Protein AF-A0A964L7K2-F1 (afdb_monomer)

Radius of gyration: 21.49 Å; Cα contacts (8 Å, |Δi|>4): 60; chains: 1; bounding box: 50×66×50 Å

Solvent-accessible surface area (backbone atoms only — not comparable to full-atom values): 6701 Å² total; per-re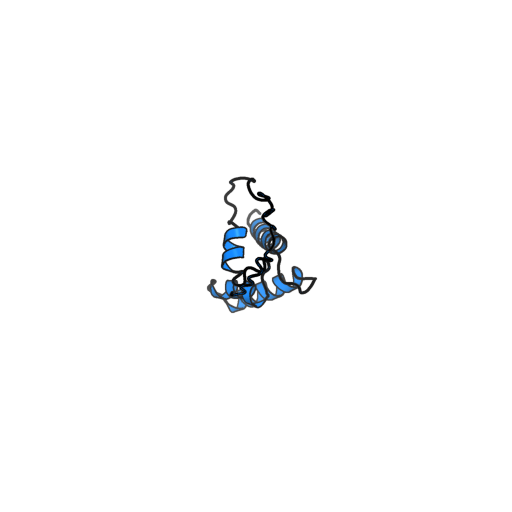sidue (Å²): 133,92,78,96,81,91,75,88,84,86,72,79,91,71,81,78,69,77,78,78,92,82,86,85,86,78,98,60,104,59,78,60,55,65,62,54,46,58,73,44,26,81,82,69,74,72,36,30,44,73,69,41,55,42,54,55,17,74,76,46,93,58,35,67,66,35,38,52,51,48,49,58,49,45,59,71,64,30,76,82,74,75,40,38,36,65,66,56,53,44,52,52,56,52,60,60,60,64,75,76,75,126

Mean predicted aligned error: 14.1 Å

Sequence (102 aa):
MARLAGLLFVALAIGLLMGGAGAQDTKKGKLDVEAIFKKLDTNSDAKLQKDEFLKMADRVKDKEKAREKLTVTFEKLDTDKKGLSIEQFRKYLENGKKKSVD

Secondary structure (DSSP, 8-state):
--------------------S------SS---HHHHHHTT-SS-SSEE-HHHHHTTGGGSS-HHHHHHHHHHHHHHH-TTSS-EEHHHHHHHHHHHHGGG--

pLDDT: mean 71.72, std 18.53, range [38.12, 90.31]

Foldseek 3Di:
DDDDDDDDPPDDPPVVPDPDPDDDDDDDPDPPLVVVQPVLPPVPPQFHALVSQLVVLVVDPRSPVSNVVSVVLQCVQPVVNPGHHSVSSSVVVVVVVVVPPD

Structure (mmCIF, N/CA/C/O backbone):
data_AF-A0A964L7K2-F1
#
_entry.id   AF-A0A964L7K2-F1
#
loop_
_atom_site.group_PDB
_atom_site.id
_atom_site.type_symbol
_atom_site.label_atom_id
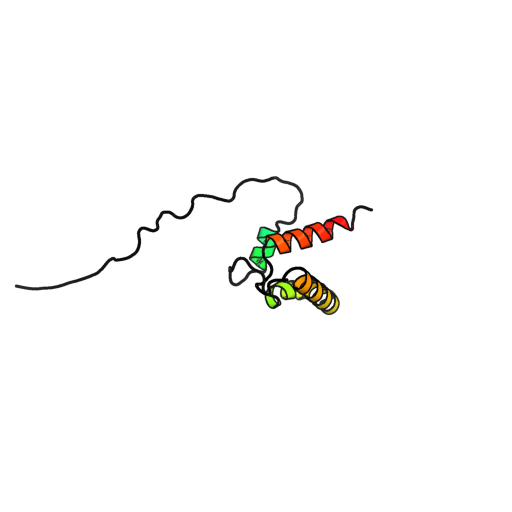_atom_site.label_alt_id
_atom_site.label_comp_id
_atom_site.label_asym_id
_atom_site.label_entity_id
_atom_site.label_seq_id
_atom_site.pdbx_PDB_ins_code
_atom_site.Cartn_x
_atom_site.Cartn_y
_atom_site.Cartn_z
_atom_site.occupancy
_atom_site.B_iso_or_equiv
_atom_site.auth_seq_id
_atom_site.auth_comp_id
_atom_site.auth_asym_id
_atom_site.auth_atom_id
_atom_site.pdbx_PDB_model_num
ATOM 1 N N . MET A 1 1 ? -36.235 -47.916 31.241 1.00 38.12 1 MET A N 1
ATOM 2 C CA . MET A 1 1 ? -34.939 -48.472 30.801 1.00 38.12 1 MET A CA 1
ATOM 3 C C . MET A 1 1 ? -34.361 -47.548 29.733 1.00 38.12 1 MET A C 1
ATOM 5 O O . MET A 1 1 ? -34.995 -47.435 28.702 1.00 38.12 1 MET A O 1
ATOM 9 N N . ALA A 1 2 ? -33.222 -46.903 30.039 1.00 46.25 2 ALA A N 1
ATOM 10 C CA . ALA A 1 2 ? -32.179 -46.346 29.149 1.00 46.25 2 ALA A CA 1
ATOM 11 C C . ALA A 1 2 ? -32.517 -45.329 28.028 1.00 46.25 2 ALA A C 1
ATOM 13 O O . ALA A 1 2 ? -33.485 -45.516 27.317 1.00 46.25 2 ALA A O 1
ATOM 14 N N . ARG A 1 3 ? -31.718 -44.310 27.661 1.00 45.53 3 ARG A N 1
ATOM 15 C CA . ARG A 1 3 ? -30.641 -43.433 28.201 1.00 45.53 3 ARG A CA 1
ATOM 16 C C . ARG A 1 3 ? -30.539 -42.284 27.159 1.00 45.53 3 ARG A C 1
ATOM 18 O O . ARG A 1 3 ? -30.641 -42.554 25.972 1.00 45.53 3 ARG A O 1
ATOM 25 N N . LEU A 1 4 ? -30.563 -41.010 27.563 1.00 49.28 4 LEU A N 1
ATOM 26 C CA . LEU A 1 4 ? -29.414 -40.080 27.516 1.00 49.28 4 LEU A CA 1
ATOM 27 C C . LEU A 1 4 ? -28.673 -39.970 26.162 1.00 49.28 4 LEU A C 1
ATOM 29 O O . LEU A 1 4 ? -27.812 -40.792 25.873 1.00 49.28 4 LEU A O 1
ATOM 33 N N . ALA A 1 5 ? -28.961 -38.893 25.419 1.00 50.44 5 ALA A N 1
ATOM 34 C CA . ALA A 1 5 ? -28.047 -38.081 24.591 1.00 50.44 5 ALA A CA 1
ATOM 35 C C . ALA A 1 5 ? -28.910 -36.958 23.960 1.00 50.44 5 ALA A C 1
ATOM 37 O O . ALA A 1 5 ? -29.754 -37.240 23.125 1.00 50.44 5 ALA A O 1
ATOM 38 N N . GLY A 1 6 ? -28.889 -35.685 24.353 1.00 48.91 6 GLY A N 1
ATOM 39 C CA . GLY A 1 6 ? -27.791 -34.922 24.927 1.00 48.91 6 GLY A CA 1
ATOM 40 C C . GLY A 1 6 ? -26.875 -34.369 23.836 1.00 48.91 6 GLY A C 1
ATOM 41 O O . GLY A 1 6 ? -25.675 -34.587 23.919 1.00 48.91 6 GLY A O 1
ATOM 42 N N . LEU A 1 7 ? -27.413 -33.687 22.816 1.00 49.12 7 LEU A N 1
ATOM 43 C CA . LEU A 1 7 ? -26.602 -32.850 21.929 1.00 49.12 7 LEU A CA 1
ATOM 44 C C . LEU A 1 7 ? -27.278 -31.490 21.717 1.00 49.12 7 LEU A C 1
ATOM 46 O O . LEU A 1 7 ? -28.278 -31.363 21.014 1.00 49.12 7 LEU A O 1
ATOM 50 N N . LEU A 1 8 ? -26.709 -30.482 22.380 1.00 45.69 8 LEU A N 1
ATOM 51 C CA . LEU A 1 8 ? -26.897 -29.070 22.080 1.00 45.69 8 LEU A CA 1
ATOM 52 C C . LEU A 1 8 ? -26.592 -28.819 20.595 1.00 45.69 8 LEU A C 1
ATOM 54 O O . LEU A 1 8 ? -25.452 -28.978 20.171 1.00 45.69 8 LEU A O 1
ATOM 58 N N . PHE A 1 9 ? -27.568 -28.312 19.848 1.00 49.22 9 PHE A N 1
ATOM 59 C CA . PHE A 1 9 ? -27.317 -27.474 18.675 1.00 49.22 9 PHE A CA 1
ATOM 60 C C . PHE A 1 9 ? -27.686 -26.033 19.036 1.00 49.22 9 PHE A C 1
ATOM 62 O O . PHE A 1 9 ? -28.709 -25.495 18.625 1.00 49.22 9 PHE A O 1
ATOM 69 N N . VAL A 1 10 ? -26.844 -25.410 19.862 1.00 53.75 10 VAL A N 1
ATOM 70 C CA . VAL A 1 10 ? -26.767 -23.949 19.935 1.00 53.75 10 VAL A CA 1
ATOM 71 C C . VAL A 1 10 ? -25.729 -23.532 18.903 1.00 53.75 10 VAL A C 1
ATOM 73 O O . VAL A 1 10 ? -24.534 -23.525 19.173 1.00 53.75 10 VAL A O 1
ATOM 76 N N . ALA A 1 11 ? -26.192 -23.225 17.698 1.00 49.56 11 ALA A N 1
ATOM 77 C CA . ALA A 1 11 ? -25.423 -22.484 16.710 1.00 49.56 11 ALA A CA 1
ATOM 78 C C . ALA A 1 11 ? -26.398 -21.648 15.879 1.00 49.56 11 ALA A C 1
ATOM 80 O O . ALA A 1 11 ? -26.871 -22.056 14.826 1.00 49.56 11 ALA A O 1
ATOM 81 N N . LEU A 1 12 ? -26.731 -20.487 16.446 1.00 44.97 12 LEU A N 1
ATOM 82 C CA . LEU A 1 12 ? -26.780 -19.213 15.734 1.00 44.97 12 LEU A CA 1
ATOM 83 C C . LEU A 1 12 ? -27.400 -19.266 14.331 1.00 44.97 12 LEU A C 1
ATOM 85 O O . LEU A 1 12 ? -26.711 -19.296 13.314 1.00 44.97 12 LEU A O 1
ATOM 89 N N . ALA A 1 13 ? -28.719 -19.102 14.301 1.00 49.09 13 ALA A N 1
ATOM 90 C CA . ALA A 1 13 ? -29.425 -18.487 13.189 1.00 49.09 13 ALA A CA 1
ATOM 91 C C . ALA A 1 13 ? -29.012 -17.002 13.039 1.00 49.09 13 ALA A C 1
ATOM 93 O O . ALA A 1 13 ? -29.823 -16.098 13.202 1.00 49.09 13 ALA A O 1
ATOM 94 N N . ILE A 1 14 ? -27.742 -16.742 12.709 1.00 56.69 14 ILE A N 1
ATOM 95 C CA . ILE A 1 14 ? -27.303 -15.495 12.061 1.00 56.69 14 ILE A CA 1
ATOM 96 C C . ILE A 1 14 ? -27.172 -15.809 10.566 1.00 56.69 14 ILE A C 1
ATOM 98 O O . ILE A 1 14 ? -26.126 -15.694 9.943 1.00 56.69 14 ILE A O 1
ATOM 102 N N . GLY A 1 15 ? -28.287 -16.275 9.999 1.00 46.25 15 GLY A N 1
ATOM 103 C CA . GLY A 1 15 ? -28.525 -16.385 8.560 1.00 46.25 15 GLY A CA 1
ATOM 104 C C . GLY A 1 15 ? -29.041 -15.076 7.956 1.00 46.25 15 GLY A C 1
ATOM 105 O O . GLY A 1 15 ? -29.558 -15.082 6.847 1.00 46.25 15 GLY A O 1
ATOM 106 N N . LEU A 1 16 ? -28.905 -13.952 8.669 1.00 43.97 16 LEU A N 1
ATOM 107 C CA . LEU A 1 16 ? -29.084 -12.601 8.136 1.00 43.97 16 LEU A CA 1
ATOM 108 C C . LEU A 1 16 ? -27.712 -12.041 7.719 1.00 43.97 16 LEU A C 1
ATOM 110 O O . LEU A 1 16 ? -27.281 -10.966 8.131 1.00 43.97 16 LEU A O 1
ATOM 114 N N . LEU A 1 17 ? -27.000 -12.836 6.916 1.00 41.75 17 LEU A N 1
ATOM 115 C CA . LEU A 1 17 ? -25.892 -12.393 6.081 1.00 41.75 17 LEU A CA 1
ATOM 116 C C . LEU A 1 17 ? -26.450 -11.341 5.125 1.00 41.75 17 LEU A C 1
ATOM 118 O O . LEU A 1 17 ? -27.024 -11.667 4.091 1.00 41.75 17 LEU A O 1
ATOM 122 N N . MET A 1 18 ? -26.346 -10.089 5.568 1.00 48.22 18 MET A N 1
ATOM 123 C CA . MET A 1 18 ? -26.143 -8.879 4.780 1.00 48.22 18 MET A CA 1
ATOM 124 C C . MET A 1 18 ? -26.201 -9.146 3.273 1.00 48.22 18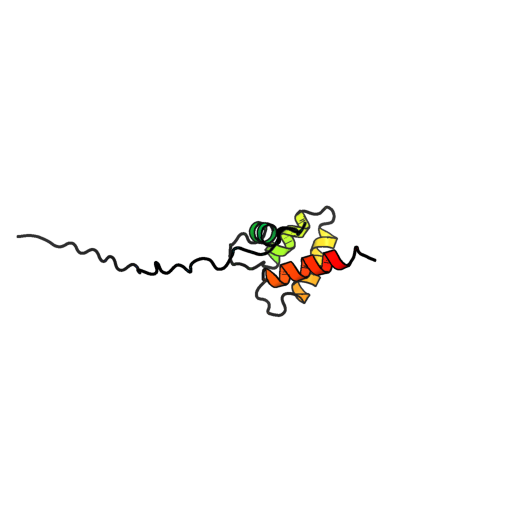 MET A C 1
ATOM 126 O O . MET A 1 18 ? -25.194 -9.417 2.619 1.00 48.22 18 MET A O 1
ATOM 130 N N . GLY A 1 19 ? -27.419 -9.083 2.738 1.00 44.12 19 GLY A N 1
ATOM 131 C CA . GLY A 1 19 ? -27.649 -9.039 1.310 1.00 44.12 19 GLY A CA 1
ATOM 132 C C . GLY A 1 19 ? -26.961 -7.807 0.736 1.00 44.12 19 GLY A C 1
ATOM 133 O O . GLY A 1 19 ? -27.359 -6.683 1.016 1.00 44.12 19 GLY A O 1
ATOM 134 N N . GLY A 1 20 ? -25.913 -8.052 -0.048 1.00 43.66 20 GLY A N 1
ATOM 135 C CA . GLY A 1 20 ? -25.568 -7.277 -1.235 1.00 43.66 20 GLY A CA 1
ATOM 136 C C . GLY A 1 20 ? -25.443 -5.764 -1.071 1.00 43.66 20 GLY A C 1
ATOM 137 O O . GLY A 1 20 ? -26.148 -5.023 -1.746 1.00 43.66 20 GLY A O 1
ATOM 138 N N . ALA A 1 21 ? -24.476 -5.294 -0.285 1.00 49.47 21 ALA A N 1
ATOM 139 C CA . ALA A 1 21 ? -23.840 -4.013 -0.584 1.00 49.47 21 ALA A CA 1
ATOM 140 C C . ALA A 1 21 ? -22.645 -4.290 -1.504 1.00 49.47 21 ALA A C 1
ATOM 142 O O . ALA A 1 21 ? -21.558 -4.606 -1.030 1.00 49.47 21 ALA A O 1
ATOM 143 N N . GLY A 1 22 ? -22.847 -4.234 -2.820 1.00 46.75 22 GLY A N 1
ATOM 144 C CA . GLY A 1 22 ? -21.718 -4.310 -3.747 1.00 46.75 22 GLY A CA 1
ATOM 145 C C . GLY A 1 22 ? -22.062 -4.813 -5.135 1.00 46.75 22 GLY A C 1
ATOM 146 O O . GLY A 1 22 ? -21.548 -5.844 -5.544 1.00 46.75 22 GLY A O 1
ATOM 147 N N . ALA A 1 23 ? -22.913 -4.101 -5.873 1.00 62.59 23 ALA A N 1
ATOM 148 C CA . ALA A 1 23 ? -22.926 -4.224 -7.329 1.00 62.59 23 ALA A CA 1
ATOM 149 C C . ALA A 1 23 ? -23.642 -3.036 -7.978 1.00 62.59 23 ALA A C 1
ATOM 151 O O . ALA A 1 23 ? -24.821 -3.123 -8.291 1.00 62.59 23 ALA A O 1
ATOM 152 N N . GLN A 1 24 ? -22.916 -1.939 -8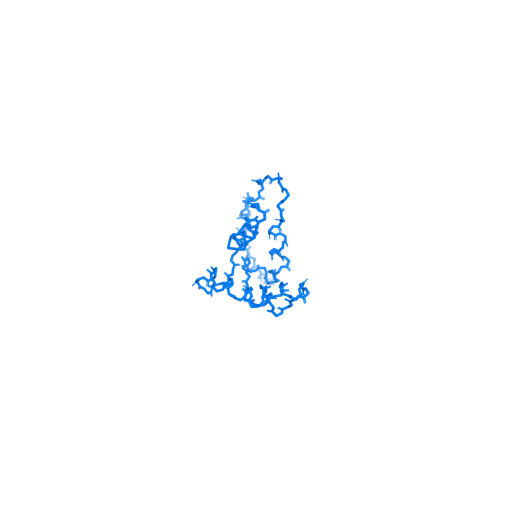.191 1.00 45.75 24 GLN A N 1
ATOM 153 C CA . GLN A 1 24 ? -22.868 -1.208 -9.465 1.00 45.75 24 GLN A CA 1
ATOM 154 C C . GLN A 1 24 ? -22.106 0.092 -9.245 1.00 45.75 24 GLN A C 1
ATOM 156 O O . GLN A 1 24 ? -22.621 0.975 -8.581 1.00 45.75 24 GLN A O 1
ATOM 161 N N . ASP A 1 25 ? -20.928 0.233 -9.862 1.00 42.53 25 ASP A N 1
ATOM 162 C CA . ASP A 1 25 ? -20.662 1.448 -10.631 1.00 42.53 25 ASP A CA 1
ATOM 163 C C . ASP A 1 25 ? -19.494 1.311 -11.631 1.00 42.53 25 ASP A C 1
ATOM 165 O O . ASP A 1 25 ? -18.309 1.352 -11.307 1.00 42.53 25 ASP A O 1
ATOM 169 N N . THR A 1 26 ? -19.914 1.196 -12.894 1.00 39.38 26 THR A N 1
ATOM 170 C CA . THR A 1 26 ? -19.325 1.761 -14.120 1.00 39.38 26 THR A CA 1
ATOM 171 C C . THR A 1 26 ? -17.921 1.354 -14.613 1.00 39.38 26 THR A C 1
ATOM 173 O O . THR A 1 26 ? -16.875 1.895 -14.244 1.00 39.38 26 THR A O 1
ATOM 176 N N . LYS A 1 27 ? -17.973 0.539 -15.682 1.00 50.81 27 LYS A N 1
ATOM 177 C CA . LYS A 1 27 ? -17.028 0.450 -16.809 1.00 50.81 27 LYS A CA 1
ATOM 178 C C . LYS A 1 27 ? -16.421 1.818 -17.184 1.00 50.81 27 LYS A C 1
ATOM 180 O O . LYS A 1 27 ? -17.051 2.639 -17.840 1.00 50.81 27 LYS A O 1
ATOM 185 N N . LYS A 1 28 ? -15.153 2.010 -16.839 1.00 40.97 28 LYS A N 1
ATOM 186 C CA . LYS A 1 28 ? -14.119 2.787 -17.554 1.00 40.97 28 LYS A CA 1
ATOM 187 C C . LYS A 1 28 ? -12.834 1.977 -17.367 1.00 40.97 28 LYS A C 1
ATOM 189 O O . LYS A 1 28 ? -12.790 1.216 -16.412 1.00 40.97 28 LYS A O 1
ATOM 194 N N . GLY A 1 29 ? -11.811 2.111 -18.215 1.00 48.44 29 GLY A N 1
ATOM 195 C CA . GLY A 1 29 ? -10.491 1.459 -18.057 1.00 48.44 29 GLY A CA 1
ATOM 196 C C . GLY A 1 29 ? -9.765 1.845 -16.752 1.00 48.44 29 GLY A C 1
ATOM 197 O O . GLY A 1 29 ? -8.756 2.555 -16.735 1.00 48.44 29 GLY A O 1
ATOM 198 N N . LYS A 1 30 ? -10.346 1.452 -15.626 1.00 55.25 30 LYS A N 1
ATOM 199 C CA . LYS A 1 30 ? -9.923 1.628 -14.252 1.00 55.25 30 LYS A CA 1
ATOM 200 C C . LYS A 1 30 ? -9.298 0.288 -13.903 1.00 55.25 30 LYS A C 1
ATOM 202 O O . LYS A 1 30 ? -9.942 -0.738 -14.079 1.00 55.25 30 LYS A O 1
ATOM 207 N N . LEU A 1 31 ? -8.030 0.298 -13.495 1.00 61.41 31 LEU A N 1
ATOM 208 C CA . LEU A 1 31 ? -7.462 -0.844 -12.787 1.00 61.41 31 LEU A CA 1
ATOM 209 C C . LEU A 1 31 ? -8.509 -1.305 -11.768 1.00 61.41 31 LEU A C 1
ATOM 211 O O . LEU A 1 31 ? -9.006 -0.454 -11.026 1.00 61.41 31 LEU A O 1
ATOM 215 N N . ASP A 1 32 ? -8.840 -2.596 -11.755 1.00 78.69 32 ASP A N 1
ATOM 216 C CA . ASP A 1 32 ? -9.669 -3.170 -10.699 1.00 78.69 32 ASP A CA 1
ATOM 217 C C . ASP A 1 32 ? -8.881 -3.074 -9.397 1.00 78.69 32 ASP A C 1
ATOM 219 O O . ASP A 1 32 ? -8.081 -3.945 -9.044 1.00 78.69 32 ASP A O 1
ATOM 223 N N . VAL A 1 33 ? -9.05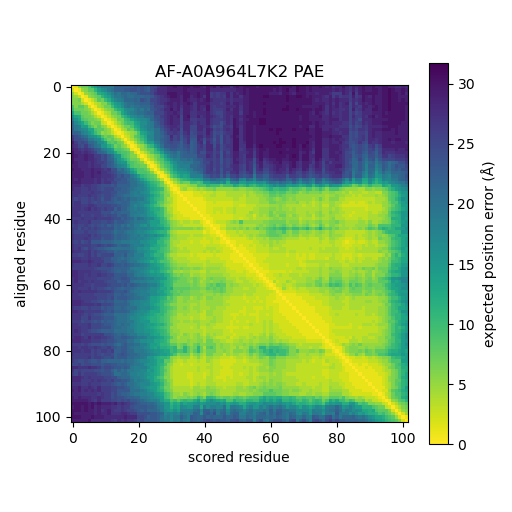4 -1.940 -8.722 1.00 80.00 33 VAL A N 1
ATOM 224 C CA . VAL A 1 33 ? -8.389 -1.629 -7.461 1.00 80.00 33 VAL A CA 1
ATOM 225 C C . VAL A 1 33 ? -8.703 -2.729 -6.461 1.00 80.00 33 VAL A C 1
ATOM 227 O O . VAL A 1 33 ? -7.794 -3.204 -5.796 1.00 80.00 33 VAL A O 1
ATOM 230 N N . GLU A 1 34 ? -9.950 -3.198 -6.443 1.00 83.06 34 GLU A N 1
ATOM 231 C CA . GLU A 1 34 ? -10.419 -4.312 -5.620 1.00 83.06 34 GLU A CA 1
ATOM 232 C C . GLU A 1 34 ? -9.689 -5.618 -5.932 1.00 83.06 34 GLU A C 1
ATOM 234 O O . GLU A 1 34 ? -9.216 -6.284 -5.015 1.00 83.06 34 GLU A O 1
ATOM 239 N N . ALA A 1 35 ? -9.521 -5.974 -7.209 1.00 84.31 35 ALA A N 1
ATOM 240 C CA . ALA A 1 35 ? -8.814 -7.201 -7.574 1.00 84.31 35 ALA A CA 1
ATOM 241 C C . ALA A 1 35 ? -7.325 -7.137 -7.204 1.00 84.31 35 ALA A C 1
ATOM 243 O O . ALA A 1 35 ? -6.752 -8.127 -6.753 1.00 84.31 35 ALA A O 1
ATOM 244 N N . ILE A 1 36 ? -6.687 -5.976 -7.378 1.00 83.12 36 ILE A N 1
ATOM 245 C CA . ILE A 1 36 ? -5.278 -5.777 -7.012 1.00 83.12 36 ILE A CA 1
ATOM 246 C C . ILE A 1 36 ? -5.116 -5.790 -5.497 1.00 83.12 36 ILE A C 1
ATOM 248 O O . ILE A 1 36 ? -4.209 -6.452 -4.998 1.00 83.12 36 ILE A O 1
ATOM 252 N N . PHE A 1 37 ? -6.003 -5.096 -4.790 1.00 86.69 37 PHE A N 1
ATOM 253 C CA . PHE A 1 37 ? -6.039 -5.044 -3.338 1.00 86.69 37 PHE A CA 1
ATOM 254 C C . PHE A 1 37 ? -6.199 -6.449 -2.76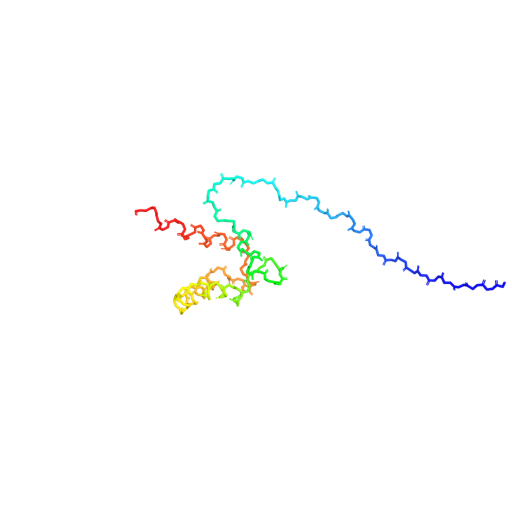4 1.00 86.69 37 PHE A C 1
ATOM 256 O O . PHE A 1 37 ? -5.334 -6.895 -2.026 1.00 86.69 37 PHE A O 1
ATOM 263 N N . LYS A 1 38 ? -7.199 -7.208 -3.221 1.00 86.25 38 LYS A N 1
ATOM 264 C CA . LYS A 1 38 ? -7.434 -8.602 -2.815 1.00 86.25 38 LYS A CA 1
ATOM 265 C C . LYS A 1 38 ? -6.276 -9.544 -3.156 1.00 86.25 38 LYS A C 1
ATOM 267 O O . LYS A 1 38 ? -6.082 -10.563 -2.511 1.00 86.25 38 LYS A O 1
ATOM 272 N N . LYS A 1 39 ? -5.494 -9.232 -4.192 1.00 86.00 39 LYS A N 1
ATOM 273 C CA . LYS A 1 39 ? -4.291 -10.000 -4.555 1.00 86.00 39 LYS A CA 1
ATOM 274 C C . LYS A 1 39 ? -3.078 -9.664 -3.674 1.00 86.00 39 LYS A C 1
ATOM 276 O O . LYS A 1 39 ? -2.045 -10.329 -3.784 1.00 86.00 39 LYS A O 1
ATOM 281 N N . LEU A 1 40 ? -3.148 -8.595 -2.890 1.00 85.00 40 LEU A N 1
ATOM 282 C CA . LEU A 1 40 ? -2.101 -8.164 -1.964 1.00 85.00 40 LEU A CA 1
ATOM 283 C C . LEU A 1 40 ? -2.482 -8.486 -0.515 1.00 85.00 40 LEU A C 1
ATOM 285 O O . LEU A 1 40 ? -1.634 -9.009 0.205 1.00 85.00 40 LEU A O 1
ATOM 289 N N . ASP A 1 41 ? -3.745 -8.245 -0.159 1.00 87.06 41 ASP A N 1
ATOM 290 C CA . ASP A 1 41 ? -4.406 -8.592 1.100 1.00 87.06 41 ASP A CA 1
ATOM 291 C C . ASP A 1 41 ? -4.526 -10.118 1.187 1.00 87.06 41 ASP A C 1
ATOM 293 O O . ASP A 1 41 ? -5.462 -10.743 0.683 1.00 87.06 41 ASP A O 1
ATOM 297 N N . THR A 1 42 ? -3.482 -10.741 1.731 1.00 84.19 42 THR A N 1
ATOM 298 C CA . THR A 1 42 ? -3.377 -12.205 1.770 1.00 84.19 42 THR A CA 1
ATOM 299 C C . THR A 1 42 ? -4.110 -12.754 2.992 1.00 84.19 42 THR A C 1
ATOM 301 O O . THR A 1 42 ? -4.597 -13.883 2.970 1.00 84.19 42 THR A O 1
ATOM 304 N N . ASN A 1 43 ? -4.186 -11.959 4.059 1.00 85.38 43 ASN A N 1
ATOM 305 C CA . ASN A 1 43 ? -4.901 -12.291 5.285 1.00 85.38 43 ASN A CA 1
ATOM 306 C C . ASN A 1 43 ? -6.410 -11.990 5.202 1.00 85.38 43 ASN A C 1
ATOM 308 O O . ASN A 1 43 ? -7.141 -12.395 6.104 1.00 85.38 43 ASN A O 1
ATOM 312 N N . SER A 1 44 ? -6.883 -11.374 4.111 1.00 83.38 44 SER A N 1
ATOM 313 C CA . SER A 1 44 ? -8.287 -11.001 3.885 1.00 83.38 44 SER A CA 1
ATOM 314 C C . SER A 1 44 ? -8.856 -10.152 5.024 1.00 83.38 44 SER A C 1
ATOM 316 O O . SER A 1 44 ? -10.020 -10.308 5.397 1.00 83.38 44 SER A O 1
ATOM 318 N N . ASP A 1 45 ? -8.031 -9.271 5.593 1.00 86.56 45 ASP A N 1
ATOM 319 C CA . ASP A 1 45 ? -8.435 -8.377 6.683 1.00 86.56 45 ASP A CA 1
ATOM 320 C C . ASP A 1 45 ? -9.037 -7.052 6.175 1.00 86.56 45 ASP A C 1
ATOM 322 O O . ASP A 1 45 ? -9.384 -6.170 6.971 1.00 86.56 45 ASP A O 1
ATOM 326 N N . ALA A 1 46 ? -9.210 -6.940 4.851 1.00 83.81 46 ALA A N 1
ATOM 327 C CA . ALA A 1 46 ? -9.681 -5.763 4.133 1.00 83.81 46 ALA A CA 1
ATOM 328 C C . ALA A 1 46 ? -8.765 -4.536 4.300 1.00 83.81 46 ALA A C 1
ATOM 330 O O . ALA A 1 46 ? -9.192 -3.394 4.080 1.00 83.81 46 ALA A O 1
ATOM 331 N N . LYS A 1 47 ? -7.502 -4.758 4.677 1.00 89.38 47 LYS A N 1
ATOM 332 C CA . LYS A 1 47 ? -6.451 -3.755 4.844 1.00 89.38 47 LYS A CA 1
ATOM 333 C C . LYS A 1 47 ? -5.164 -4.272 4.201 1.00 89.38 47 LYS A C 1
ATOM 335 O O . LYS A 1 47 ? -5.002 -5.441 3.895 1.00 89.38 47 LYS A O 1
ATOM 340 N N . LEU A 1 48 ? -4.247 -3.357 3.923 1.00 89.00 48 LEU A N 1
ATOM 341 C CA . LEU A 1 48 ? -2.897 -3.699 3.502 1.00 89.00 48 LEU A CA 1
ATOM 342 C C . LEU A 1 48 ? -1.943 -3.241 4.583 1.00 89.00 48 LEU A C 1
ATOM 344 O O . LEU A 1 48 ? -1.768 -2.041 4.810 1.00 89.00 48 LEU A O 1
ATOM 348 N N . GLN A 1 49 ? -1.312 -4.202 5.240 1.00 89.81 49 GLN A N 1
ATOM 349 C CA . GLN A 1 49 ? -0.211 -3.927 6.152 1.00 89.81 49 GLN A CA 1
ATOM 350 C C . GLN A 1 49 ? 1.004 -3.407 5.372 1.00 89.81 49 GLN A C 1
ATOM 352 O O . GLN A 1 49 ? 1.12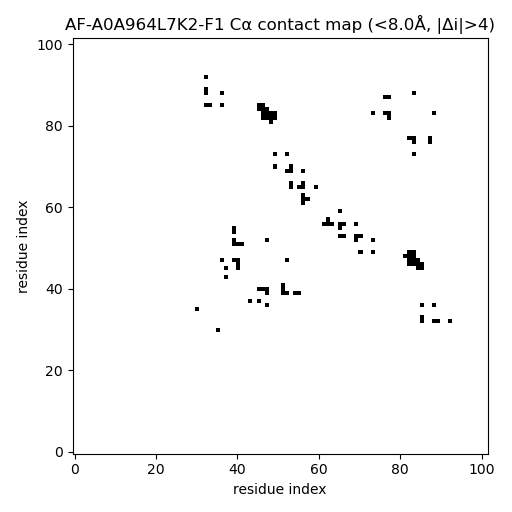8 -3.612 4.159 1.00 89.81 49 GLN A O 1
ATOM 357 N N . LYS A 1 50 ? 1.947 -2.760 6.068 1.00 86.62 50 LYS A N 1
ATOM 358 C CA . LYS A 1 50 ? 3.183 -2.242 5.455 1.00 86.62 50 LYS A CA 1
ATOM 359 C C . LYS A 1 50 ? 3.909 -3.326 4.653 1.00 86.62 50 LYS A C 1
ATOM 361 O O . LYS A 1 50 ? 4.317 -3.077 3.522 1.00 86.62 50 LYS A O 1
ATOM 366 N N . ASP A 1 51 ? 4.001 -4.536 5.194 1.00 87.56 51 ASP A N 1
ATOM 367 C CA . ASP A 1 51 ? 4.661 -5.661 4.527 1.00 87.56 51 ASP A CA 1
ATOM 368 C C . ASP A 1 51 ? 3.922 -6.114 3.261 1.00 87.56 51 ASP A C 1
ATOM 370 O O . ASP A 1 51 ? 4.547 -6.372 2.233 1.00 87.56 51 ASP A O 1
ATOM 374 N N . GLU A 1 52 ? 2.590 -6.159 3.290 1.00 88.88 52 GLU A N 1
ATOM 375 C CA . GLU A 1 52 ? 1.768 -6.523 2.128 1.00 88.88 52 GLU A CA 1
ATOM 376 C C . GLU A 1 52 ? 1.819 -5.456 1.037 1.00 88.88 52 GLU A C 1
ATOM 378 O O . GLU A 1 52 ? 1.908 -5.770 -0.151 1.00 88.88 52 GLU A O 1
ATOM 383 N N . PHE A 1 53 ? 1.849 -4.188 1.438 1.00 86.75 53 PHE A N 1
ATOM 384 C CA . PHE A 1 53 ? 2.024 -3.066 0.531 1.00 86.75 53 PHE A CA 1
ATOM 385 C C . PHE A 1 53 ? 3.413 -3.092 -0.125 1.00 86.75 53 PHE A C 1
ATOM 387 O O . PHE A 1 53 ? 3.535 -2.904 -1.338 1.00 86.75 53 PHE A O 1
ATOM 394 N N . LEU A 1 54 ? 4.465 -3.412 0.637 1.00 86.94 54 LEU A N 1
ATOM 395 C CA . LEU A 1 54 ? 5.836 -3.526 0.132 1.00 86.94 54 LEU A CA 1
ATOM 396 C C . LEU A 1 54 ? 6.041 -4.716 -0.814 1.00 86.94 54 LEU A C 1
ATOM 398 O O . LEU A 1 54 ? 6.907 -4.625 -1.684 1.00 86.94 54 LEU A O 1
ATOM 402 N N . LYS A 1 55 ? 5.217 -5.773 -0.752 1.00 86.69 55 LYS A N 1
ATOM 403 C CA . LYS A 1 55 ? 5.234 -6.858 -1.759 1.00 86.69 55 LYS A CA 1
ATOM 404 C C . LYS A 1 55 ? 4.967 -6.350 -3.182 1.00 86.69 55 LYS A C 1
ATOM 406 O O . LYS A 1 55 ? 5.342 -7.014 -4.148 1.00 86.69 55 LYS A O 1
ATOM 411 N N . MET A 1 56 ? 4.360 -5.169 -3.355 1.00 81.62 56 MET A N 1
ATOM 412 C CA . MET A 1 56 ? 4.267 -4.539 -4.677 1.00 81.62 56 MET A CA 1
ATOM 413 C C . MET A 1 56 ? 5.629 -4.126 -5.235 1.00 81.62 56 MET A C 1
ATOM 415 O O . MET A 1 56 ? 5.819 -4.192 -6.450 1.00 81.62 56 MET A O 1
ATOM 419 N N . ALA A 1 57 ? 6.581 -3.747 -4.378 1.00 87.19 57 ALA A N 1
ATOM 420 C CA . ALA A 1 57 ? 7.932 -3.408 -4.811 1.00 87.19 57 ALA A CA 1
ATOM 421 C C . ALA A 1 57 ? 8.620 -4.598 -5.482 1.00 87.19 57 ALA A C 1
ATOM 423 O O . ALA A 1 57 ? 9.351 -4.421 -6.449 1.00 87.19 57 ALA A O 1
ATOM 424 N N . ASP A 1 58 ? 8.346 -5.817 -5.015 1.00 85.00 58 ASP A N 1
ATOM 425 C CA . ASP A 1 58 ? 8.965 -7.020 -5.566 1.00 85.00 58 ASP A CA 1
ATOM 426 C C . ASP A 1 58 ? 8.475 -7.343 -6.989 1.00 85.00 58 ASP A C 1
ATOM 428 O O . ASP A 1 58 ? 9.136 -8.098 -7.702 1.00 85.00 58 ASP A O 1
ATOM 432 N N . ARG A 1 59 ? 7.346 -6.752 -7.416 1.00 79.62 59 ARG A N 1
ATOM 433 C CA . ARG A 1 59 ? 6.770 -6.903 -8.763 1.00 79.62 59 ARG A CA 1
ATOM 434 C C . ARG A 1 59 ? 7.306 -5.889 -9.777 1.00 79.62 59 ARG A C 1
ATOM 436 O O . ARG A 1 59 ? 6.998 -6.015 -10.960 1.00 79.62 59 ARG A O 1
ATOM 443 N N . VAL A 1 60 ? 8.078 -4.891 -9.347 1.00 80.75 60 VAL A N 1
ATOM 444 C CA . VAL A 1 60 ? 8.708 -3.915 -10.248 1.00 80.75 60 VAL A CA 1
ATOM 445 C C . VAL A 1 60 ? 10.208 -4.181 -10.393 1.00 80.75 60 VAL A C 1
ATOM 447 O O . VAL A 1 60 ? 10.821 -4.822 -9.542 1.00 80.75 60 VAL A O 1
ATOM 450 N N . LYS A 1 61 ? 10.815 -3.679 -11.478 1.00 84.56 61 LYS A N 1
ATOM 451 C CA . LYS A 1 61 ? 12.263 -3.814 -11.723 1.00 84.56 61 LYS A CA 1
ATOM 452 C C . LYS A 1 61 ? 13.098 -3.157 -10.616 1.00 84.56 61 LYS A C 1
ATOM 454 O O . LYS A 1 61 ? 14.017 -3.780 -10.095 1.00 84.56 61 LYS A O 1
ATOM 459 N N . ASP A 1 62 ? 12.749 -1.930 -10.236 1.00 88.12 62 ASP A N 1
ATOM 460 C CA . ASP A 1 62 ? 13.478 -1.142 -9.237 1.00 88.12 62 ASP A CA 1
ATOM 461 C C . ASP A 1 62 ? 12.886 -1.315 -7.835 1.00 88.12 62 ASP A C 1
ATOM 463 O O . ASP A 1 62 ? 12.150 -0.458 -7.334 1.00 88.12 62 ASP A O 1
ATOM 467 N N . LYS A 1 63 ? 13.215 -2.438 -7.189 1.00 88.06 63 LYS A N 1
ATOM 468 C CA . LYS A 1 63 ? 12.697 -2.774 -5.855 1.00 88.06 63 LYS A CA 1
ATOM 469 C C . LYS A 1 63 ? 13.050 -1.725 -4.804 1.00 88.06 63 LYS A C 1
ATOM 471 O O . LYS A 1 63 ? 12.184 -1.365 -4.018 1.00 88.06 63 LYS A O 1
ATOM 476 N N . GLU A 1 64 ? 14.280 -1.212 -4.791 1.00 87.62 64 GLU A N 1
ATOM 477 C CA . GLU A 1 64 ? 14.717 -0.220 -3.794 1.00 87.62 64 GLU A CA 1
ATOM 478 C C . GLU A 1 64 ? 13.912 1.078 -3.893 1.00 87.62 64 GLU A C 1
ATOM 480 O O . GLU A 1 64 ? 13.261 1.476 -2.927 1.00 87.62 64 GLU A O 1
ATOM 485 N N . LYS A 1 65 ? 13.848 1.676 -5.091 1.00 87.69 65 LYS A N 1
ATOM 486 C CA . LYS A 1 65 ? 13.051 2.890 -5.331 1.00 87.69 65 LYS A CA 1
ATOM 487 C C . LYS A 1 65 ? 11.573 2.674 -5.036 1.00 87.69 65 LYS A C 1
ATOM 489 O O . LYS A 1 65 ? 10.907 3.576 -4.528 1.00 87.69 65 LYS A O 1
ATOM 494 N N . ALA A 1 66 ? 11.036 1.504 -5.375 1.00 88.06 66 ALA A N 1
ATOM 4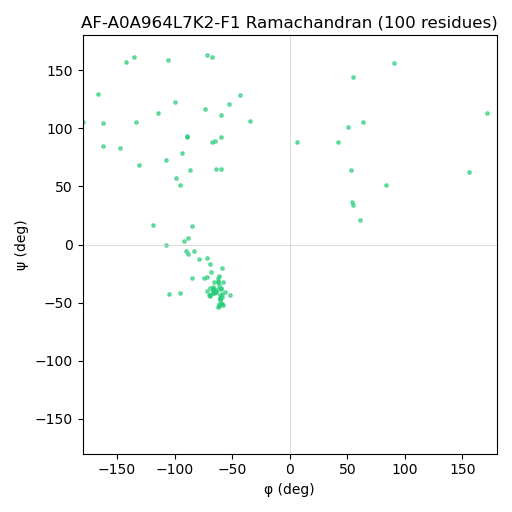95 C CA . ALA A 1 66 ? 9.649 1.193 -5.077 1.00 88.06 66 ALA A CA 1
ATOM 496 C C . ALA A 1 66 ? 9.409 1.014 -3.581 1.00 88.06 66 ALA A C 1
ATOM 498 O O . ALA A 1 66 ? 8.443 1.576 -3.084 1.00 88.06 66 ALA A O 1
ATOM 499 N N . ARG A 1 67 ? 10.284 0.318 -2.847 1.00 88.38 67 ARG A N 1
ATOM 500 C CA . ARG A 1 67 ? 10.179 0.189 -1.386 1.00 88.38 67 ARG A CA 1
ATOM 501 C C . ARG A 1 67 ? 10.245 1.543 -0.699 1.00 88.38 67 ARG A C 1
ATOM 503 O O . ARG A 1 67 ? 9.424 1.800 0.176 1.00 88.38 67 ARG A O 1
ATOM 510 N N . GLU A 1 68 ? 11.154 2.418 -1.115 1.00 90.31 68 GLU A N 1
ATOM 511 C CA . GLU A 1 68 ? 11.263 3.773 -0.573 1.00 90.31 68 GLU A CA 1
ATOM 512 C C . GLU A 1 68 ? 9.976 4.574 -0.833 1.00 90.31 68 GLU A C 1
ATOM 514 O O . GLU A 1 68 ? 9.330 5.046 0.104 1.00 90.31 68 GLU A O 1
ATOM 519 N N . LYS A 1 69 ? 9.520 4.641 -2.094 1.00 87.62 69 LYS A N 1
ATOM 520 C CA . LYS A 1 69 ? 8.270 5.332 -2.450 1.00 87.62 69 LYS A CA 1
ATOM 521 C C . LYS A 1 69 ? 7.057 4.764 -1.732 1.00 87.62 69 LYS A C 1
ATOM 523 O O . LYS A 1 69 ? 6.216 5.536 -1.273 1.00 87.62 69 LYS A O 1
ATOM 528 N N . LEU A 1 70 ? 6.931 3.442 -1.681 1.00 87.69 70 LEU A N 1
ATOM 529 C CA . LEU A 1 70 ? 5.813 2.767 -1.035 1.00 87.69 70 LEU A CA 1
ATOM 530 C C . LEU A 1 70 ? 5.854 3.003 0.472 1.00 87.69 70 LEU A C 1
ATOM 532 O O . LEU A 1 70 ? 4.810 3.289 1.032 1.00 87.69 70 LEU A O 1
ATOM 536 N N . THR A 1 71 ? 7.026 3.003 1.110 1.00 89.38 71 THR A N 1
ATOM 537 C CA . THR A 1 71 ? 7.159 3.329 2.541 1.00 89.38 71 THR A CA 1
ATOM 538 C C . THR A 1 71 ? 6.699 4.755 2.828 1.00 89.38 71 THR A C 1
ATOM 540 O O . THR A 1 71 ? 5.814 4.954 3.654 1.00 89.38 71 THR A O 1
ATOM 543 N N . VAL A 1 72 ? 7.208 5.740 2.083 1.00 89.06 72 VAL A N 1
ATOM 544 C CA . VAL A 1 72 ? 6.820 7.151 2.256 1.00 89.06 72 VAL A CA 1
ATOM 545 C C . VAL A 1 72 ? 5.332 7.357 1.978 1.00 89.06 72 VAL A C 1
ATOM 547 O O . VAL A 1 72 ? 4.662 8.152 2.633 1.00 89.06 72 VAL A O 1
ATOM 550 N N . THR A 1 73 ? 4.797 6.661 0.978 1.00 87.12 73 THR A N 1
ATOM 551 C CA . THR A 1 73 ? 3.381 6.765 0.624 1.00 87.12 73 THR A CA 1
ATOM 552 C C . THR A 1 73 ? 2.493 6.085 1.659 1.00 87.12 73 THR A C 1
ATOM 554 O O . THR A 1 73 ? 1.451 6.632 2.003 1.00 87.12 73 THR A O 1
ATOM 557 N N . PHE A 1 74 ? 2.918 4.933 2.174 1.00 88.25 74 PHE A N 1
ATOM 558 C CA . PHE A 1 74 ? 2.245 4.221 3.248 1.00 88.25 74 PHE A CA 1
ATOM 559 C C . PHE A 1 74 ? 2.143 5.113 4.480 1.00 88.25 74 PHE A C 1
ATOM 561 O O . PHE A 1 74 ? 1.046 5.344 4.956 1.00 88.25 74 PHE A O 1
ATOM 568 N N . GLU A 1 75 ? 3.247 5.712 4.925 1.00 88.62 75 GLU A N 1
ATOM 569 C CA . GLU A 1 75 ? 3.259 6.600 6.096 1.00 88.62 75 GLU A CA 1
ATOM 570 C C . GLU A 1 75 ? 2.388 7.850 5.914 1.00 88.62 75 GLU A C 1
ATOM 572 O O . GLU A 1 75 ? 1.804 8.349 6.871 1.00 88.62 75 GLU A O 1
ATOM 577 N N . LYS A 1 76 ? 2.260 8.349 4.678 1.00 87.50 76 LYS A N 1
ATOM 578 C CA . LYS A 1 76 ? 1.379 9.483 4.361 1.00 87.50 76 LYS A CA 1
ATOM 579 C C . LYS A 1 76 ? -0.103 9.127 4.347 1.00 87.50 76 LYS A C 1
ATOM 581 O O . LYS A 1 76 ? -0.933 10.010 4.537 1.00 87.50 76 LYS A O 1
ATOM 586 N N . LEU A 1 77 ? -0.435 7.884 4.023 1.00 86.50 77 LEU A N 1
ATOM 587 C CA . LEU A 1 77 ? -1.816 7.433 3.889 1.00 86.50 77 LEU A CA 1
ATOM 588 C C . LEU A 1 77 ? -2.323 6.781 5.178 1.00 86.50 77 LEU A C 1
ATOM 590 O O . LEU A 1 77 ? -3.452 7.048 5.571 1.00 86.50 77 LEU A O 1
ATOM 594 N N . ASP A 1 78 ? -1.495 5.967 5.833 1.00 87.75 78 ASP A N 1
ATOM 595 C CA . ASP A 1 78 ? -1.782 5.281 7.093 1.00 87.75 78 ASP A CA 1
ATOM 596 C C . ASP A 1 78 ? -1.447 6.172 8.297 1.00 87.75 78 ASP A C 1
ATOM 598 O O . ASP A 1 78 ? -0.564 5.887 9.109 1.00 87.75 78 ASP A O 1
ATOM 602 N N . THR A 1 79 ? -2.171 7.285 8.416 1.00 84.88 79 THR A N 1
ATOM 603 C CA . THR A 1 79 ? -2.062 8.200 9.562 1.00 84.88 79 THR A CA 1
ATOM 604 C C . THR A 1 79 ? -2.441 7.533 10.882 1.00 84.88 79 THR A C 1
ATOM 606 O O . THR A 1 79 ? -1.913 7.894 11.933 1.00 84.88 79 THR A O 1
ATOM 609 N N . ASP A 1 80 ? -3.330 6.541 10.826 1.00 83.44 80 ASP A N 1
ATOM 610 C CA . ASP A 1 80 ? -3.872 5.856 11.998 1.00 83.44 80 ASP A CA 1
ATOM 611 C C . ASP A 1 80 ? -3.047 4.636 12.430 1.00 83.44 80 ASP A C 1
ATOM 613 O O . ASP A 1 80 ? -3.342 4.047 13.472 1.00 83.44 80 ASP A O 1
ATOM 617 N N . LYS A 1 81 ? -2.015 4.255 11.660 1.00 82.75 81 LYS A N 1
ATOM 618 C CA . LYS A 1 81 ? -1.188 3.051 11.873 1.00 82.75 81 LYS A CA 1
ATOM 619 C C . LYS A 1 81 ? -2.015 1.763 11.948 1.00 82.75 81 LYS A C 1
ATOM 621 O O . LYS A 1 81 ? -1.710 0.863 12.731 1.00 82.75 81 LYS A O 1
ATOM 626 N N . LYS A 1 82 ? -3.104 1.695 11.182 1.00 85.00 82 LYS A N 1
ATOM 627 C CA . LYS A 1 82 ? -4.037 0.555 11.159 1.00 85.00 82 LYS A CA 1
ATOM 628 C C . LYS A 1 82 ? -3.919 -0.274 9.884 1.00 85.00 82 LYS A C 1
ATOM 630 O O . LYS A 1 82 ? -4.643 -1.263 9.767 1.00 85.00 82 LYS A O 1
ATOM 635 N N . GLY A 1 83 ? -3.035 0.109 8.966 1.00 85.31 83 GLY A N 1
ATOM 636 C CA . GLY A 1 83 ? -2.956 -0.456 7.629 1.00 85.31 83 GLY A CA 1
ATOM 637 C C . GLY A 1 83 ? -3.817 0.309 6.627 1.00 85.31 83 GLY A C 1
ATOM 638 O O . GLY A 1 83 ? -4.797 0.970 6.971 1.00 85.31 83 GLY A O 1
ATOM 639 N N . LEU A 1 84 ? -3.430 0.197 5.362 1.00 88.81 84 LEU A N 1
ATOM 640 C CA . LEU A 1 84 ? -4.061 0.876 4.241 1.00 88.81 84 LEU A CA 1
ATOM 641 C C . LEU A 1 84 ? -5.409 0.244 3.897 1.00 88.81 84 LEU A C 1
ATOM 643 O O . LEU A 1 84 ? -5.462 -0.897 3.446 1.00 88.81 84 LEU A O 1
ATOM 647 N N . SER A 1 85 ? -6.492 0.998 4.029 1.00 89.75 85 SER A N 1
ATOM 648 C CA . SER A 1 85 ? -7.803 0.590 3.535 1.00 89.75 85 SER A CA 1
ATOM 649 C C . SER A 1 85 ? -7.871 0.647 2.008 1.00 89.75 85 SER A C 1
ATOM 651 O O . SER A 1 85 ? -7.081 1.321 1.333 1.00 89.75 85 SER A O 1
ATOM 653 N N . ILE A 1 86 ? -8.878 -0.017 1.447 1.00 86.12 86 ILE A N 1
ATOM 654 C CA . ILE A 1 86 ? -9.136 0.009 0.008 1.00 86.12 86 ILE A CA 1
ATOM 655 C C . ILE A 1 86 ? -9.370 1.425 -0.536 1.00 86.12 86 ILE A C 1
ATOM 657 O O . ILE A 1 86 ? -8.965 1.737 -1.656 1.00 86.12 86 ILE A O 1
ATOM 661 N N . GLU A 1 87 ? -9.961 2.314 0.264 1.00 86.31 87 GLU A N 1
ATOM 662 C CA . GLU A 1 87 ? -10.188 3.711 -0.111 1.00 86.31 87 GLU A CA 1
ATOM 663 C C . GLU A 1 87 ? -8.876 4.495 -0.181 1.00 86.31 87 GLU A C 1
ATOM 665 O O . GLU A 1 87 ? -8.633 5.227 -1.144 1.00 86.31 87 GLU A O 1
ATOM 670 N N . GLN A 1 88 ? -7.990 4.302 0.801 1.00 87.50 88 GLN A N 1
ATOM 671 C CA . GLN A 1 88 ? -6.657 4.908 0.797 1.00 87.50 88 GLN A CA 1
ATOM 672 C C . GLN A 1 88 ? -5.825 4.382 -0.381 1.00 87.50 88 GLN A C 1
ATOM 674 O O . GLN A 1 88 ? -5.166 5.160 -1.078 1.00 87.50 88 GLN A O 1
ATOM 679 N N . PHE A 1 89 ? -5.912 3.080 -0.662 1.00 85.94 89 PHE A N 1
ATOM 680 C CA . PHE A 1 89 ? -5.257 2.457 -1.809 1.00 85.94 89 PHE A CA 1
ATOM 681 C C . PHE A 1 89 ? -5.802 2.974 -3.150 1.00 85.94 89 PHE A C 1
ATOM 683 O O . PHE A 1 89 ? -5.039 3.285 -4.068 1.00 85.94 89 PHE A O 1
ATOM 690 N N . ARG A 1 90 ? -7.120 3.156 -3.262 1.00 84.75 90 ARG A N 1
ATOM 691 C CA . ARG A 1 90 ? -7.756 3.771 -4.433 1.00 84.75 90 ARG A CA 1
ATOM 692 C C . ARG A 1 90 ? -7.270 5.198 -4.649 1.00 84.75 90 ARG A C 1
ATOM 694 O O . ARG A 1 90 ? -6.877 5.539 -5.763 1.00 84.75 90 ARG A O 1
ATOM 701 N N . LYS A 1 91 ? -7.230 6.005 -3.586 1.00 83.75 91 LYS A N 1
ATOM 702 C CA . LYS A 1 91 ? -6.746 7.390 -3.633 1.00 83.75 91 LYS A CA 1
ATOM 703 C C . LYS A 1 91 ? -5.288 7.465 -4.092 1.00 83.75 91 LYS A C 1
ATOM 705 O O . LYS A 1 91 ? -4.934 8.354 -4.864 1.00 83.75 91 LYS A O 1
ATOM 710 N N . TYR A 1 92 ? -4.452 6.510 -3.680 1.00 81.94 92 TYR A N 1
ATOM 711 C CA . TYR A 1 92 ? -3.084 6.374 -4.184 1.00 81.94 92 TYR A CA 1
ATOM 712 C C . TYR A 1 92 ? -3.037 6.145 -5.702 1.00 81.94 92 TYR A C 1
ATOM 714 O O . TYR A 1 92 ? -2.326 6.860 -6.412 1.00 81.94 92 TYR A O 1
ATOM 722 N N . LEU A 1 93 ? -3.815 5.186 -6.212 1.00 78.94 93 LEU A N 1
ATOM 723 C CA . LEU A 1 93 ? -3.859 4.872 -7.643 1.00 78.94 93 LEU A CA 1
ATOM 724 C C . LEU A 1 93 ? -4.451 6.018 -8.481 1.00 78.94 93 LEU A C 1
ATOM 726 O O . LEU A 1 93 ? -3.967 6.290 -9.581 1.00 78.94 93 LEU A O 1
ATOM 730 N N . GLU A 1 94 ? -5.455 6.729 -7.963 1.00 77.38 94 GLU A N 1
ATOM 731 C CA . GLU A 1 94 ? -6.014 7.924 -8.610 1.00 77.38 94 GLU A CA 1
ATOM 732 C C . GLU A 1 94 ? -5.010 9.081 -8.650 1.00 77.38 94 GLU A C 1
ATOM 734 O O . GLU A 1 94 ? -4.843 9.709 -9.699 1.00 77.38 94 GLU A O 1
ATOM 739 N N . ASN A 1 95 ? -4.267 9.313 -7.563 1.00 71.69 95 ASN A N 1
ATOM 740 C CA . ASN A 1 95 ? -3.181 10.294 -7.547 1.00 71.69 95 ASN A CA 1
ATOM 741 C C . ASN A 1 95 ? -2.055 9.933 -8.532 1.00 71.69 95 ASN A C 1
ATOM 743 O O . ASN A 1 95 ? -1.445 10.829 -9.113 1.00 71.69 95 ASN A O 1
ATOM 747 N N . GLY A 1 96 ? -1.801 8.640 -8.765 1.00 63.69 96 GLY A N 1
ATOM 748 C CA . GLY A 1 96 ? -0.874 8.172 -9.798 1.00 63.69 96 GLY A CA 1
ATOM 749 C C . GLY A 1 96 ? -1.337 8.493 -11.225 1.00 63.69 96 GLY A C 1
ATOM 750 O O . GLY A 1 96 ? -0.518 8.880 -12.055 1.00 63.69 96 GLY A O 1
ATOM 751 N N . LYS A 1 97 ? -2.646 8.398 -11.506 1.00 58.00 97 LYS A N 1
ATOM 752 C CA . LYS A 1 97 ? -3.237 8.700 -12.828 1.00 58.00 97 LYS A CA 1
ATOM 753 C C . LYS A 1 97 ? -3.256 10.188 -13.179 1.00 58.00 97 LYS A C 1
ATOM 755 O O . LYS A 1 97 ? -3.223 10.528 -14.356 1.00 58.00 97 LYS A O 1
ATOM 760 N N . LYS A 1 98 ? -3.312 11.082 -12.188 1.00 50.41 98 LYS A N 1
ATOM 761 C CA . LYS A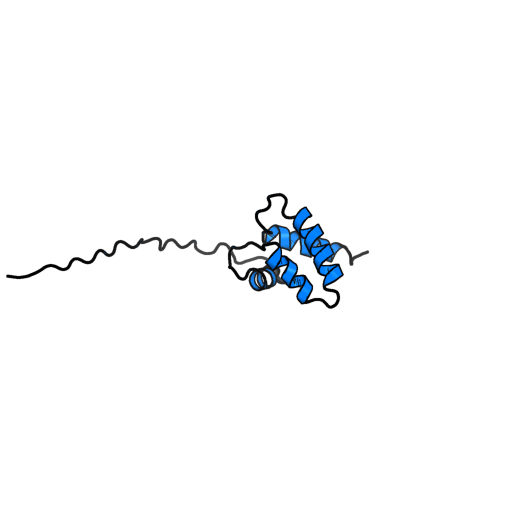 1 98 ? -3.387 12.533 -12.433 1.00 50.41 98 LYS A CA 1
ATOM 762 C C . LYS A 1 98 ? -2.078 13.134 -12.965 1.00 50.41 98 LYS A C 1
ATOM 764 O O . LYS A 1 98 ? -2.084 14.260 -13.430 1.00 50.41 98 LYS A O 1
ATOM 769 N N . LYS A 1 99 ? -0.970 12.384 -12.924 1.00 45.81 99 LYS A N 1
ATOM 770 C CA . LYS A 1 99 ? 0.367 12.836 -13.345 1.00 45.81 99 LYS A CA 1
ATOM 771 C C . LYS A 1 99 ? 0.724 12.560 -14.813 1.00 45.81 99 LYS A C 1
ATOM 773 O O . LYS A 1 99 ? 1.860 12.809 -15.196 1.00 45.81 99 LYS A O 1
ATOM 778 N N . SER A 1 100 ? -0.195 12.008 -15.606 1.00 47.69 100 SER A N 1
ATOM 779 C CA . SER A 1 100 ? 0.025 11.686 -17.027 1.00 47.69 100 SER A CA 1
ATOM 780 C C . SER A 1 100 ? -0.918 12.436 -17.978 1.00 47.69 100 SER A C 1
ATOM 782 O O . SER A 1 100 ? -1.100 12.002 -19.111 1.00 47.69 100 SER A O 1
ATOM 784 N N . VAL A 1 101 ? -1.562 13.508 -17.508 1.00 46.53 101 VAL A N 1
ATOM 785 C CA . VAL A 1 101 ? -2.389 14.408 -18.326 1.00 46.53 101 VAL A CA 1
ATOM 786 C C . VAL A 1 101 ? -1.953 15.840 -18.024 1.00 46.53 101 VAL A C 1
ATOM 788 O O . VAL A 1 101 ? -2.672 16.575 -17.364 1.00 46.53 101 VAL A O 1
ATOM 791 N N . ASP A 1 102 ? -0.739 16.178 -18.444 1.00 39.44 102 ASP A N 1
ATOM 792 C CA . ASP A 1 102 ? -0.260 17.541 -18.695 1.00 39.44 102 ASP A CA 1
ATOM 793 C C . ASP A 1 102 ? 0.796 17.452 -19.806 1.00 39.44 102 ASP A C 1
ATOM 795 O O . ASP A 1 102 ? 1.641 16.524 -19.726 1.00 39.44 102 ASP A O 1
#

Nearest PDB structures (foldseek):
  4yge-assembly3_F  TM=7.815E-01  e=3.831E-01  Homo sapiens
  2k2i-assembly1_A  TM=6.232E-01  e=1.800E-01  Homo sapiens
  2lqc-assembly1_A  TM=7.409E-01  e=4.628E-01  Homo sapiens
  4ds7-assembly1_A  TM=7.043E-01  e=4.345E-01  Kluyveromyces lactis NRRL Y-1140
  2lv7-assembly1_A  TM=5.168E-01  e=1.917E-01  Homo sapiens